Protein AF-A0A382L7L4-F1 (afdb_monomer)

Sequence (133 aa):
M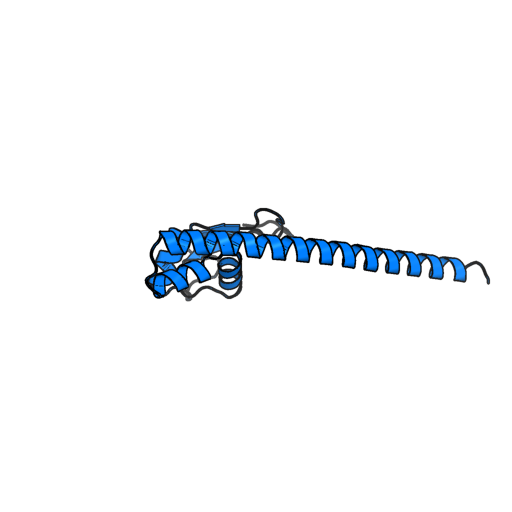GRRKRPFYRIVAIDSRTRRDGPEIERLGWFDPLKI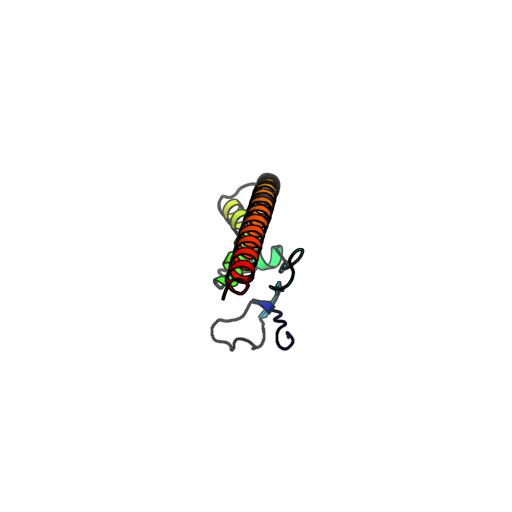DVAVNLDEDRIIDWLQKGAQPSETVSNILSSVGLQYKMHLIREGKSEEEIASALTEWQLRQEEIRVRKADKKKAKKKEVAADKTFAAEKTAETDDKK

Secondary structure (DSSP, 8-state):
--BTTB--EEEEE--TTS-TTS--SEEEEEE-TT-SS--EEE-HHHHHHHHHTT----HHHHHHHHHHTHHHHHHHHHTT--HHHHHHHHHHHHHHHHHHHHHHHHHHHHHHHHHHHHHHHHHHHHHTTSS--

Mean predicted aligned error: 10.07 Å

Foldseek 3Di:
DADVVFDKFWDAADDPPDDPPDDGPGTFWIAGPVDDPCGIDGDLVVVLVCVVVPDDDDPVVVVVCVLQCSVVLSVCVVVVDDPVVSVVVSVVVVVVVVVVVVVVVVVVVVVVVVVVVVVVVVVVVVVVVVVPD

pLDDT: mean 81.75, std 13.02, range [40.53, 94.81]

Structure (mmCIF, N/CA/C/O backbone):
data_AF-A0A382L7L4-F1
#
_entry.id   AF-A0A382L7L4-F1
#
loop_
_atom_site.group_PDB
_atom_site.id
_atom_site.type_symbol
_atom_site.label_atom_id
_atom_site.label_alt_id
_atom_site.label_comp_id
_atom_site.label_asym_id
_atom_site.label_entity_id
_atom_site.label_seq_id
_atom_site.pdbx_PDB_ins_code
_atom_site.Cartn_x
_atom_site.Cartn_y
_atom_site.Cartn_z
_atom_site.occupancy
_atom_site.B_iso_or_equiv
_atom_site.auth_seq_id
_atom_site.auth_comp_id
_atom_site.auth_asym_id
_atom_site.auth_atom_id
_atom_site.pdbx_PDB_model_num
ATOM 1 N N . MET A 1 1 ? -8.124 -12.588 -15.840 1.00 72.00 1 MET A N 1
ATOM 2 C CA . MET A 1 1 ? -7.270 -11.400 -15.610 1.00 72.00 1 MET A CA 1
ATOM 3 C C . MET A 1 1 ? -5.824 -11.755 -15.866 1.00 72.00 1 MET A C 1
ATOM 5 O O . MET A 1 1 ? -5.444 -12.881 -15.572 1.00 72.00 1 MET A O 1
ATOM 9 N N . GLY A 1 2 ? -5.050 -10.813 -16.408 1.00 78.31 2 GLY A N 1
ATOM 10 C CA . GLY A 1 2 ? -3.685 -11.063 -16.872 1.00 78.31 2 GLY A CA 1
ATOM 11 C C . GLY A 1 2 ? -3.644 -11.944 -18.125 1.00 78.31 2 GLY A C 1
ATOM 12 O O . GLY A 1 2 ? -4.549 -12.734 -18.391 1.00 78.31 2 GLY A O 1
ATOM 13 N N . ARG A 1 3 ? -2.593 -11.789 -18.928 1.00 88.12 3 ARG A N 1
ATOM 14 C CA . ARG A 1 3 ? -2.264 -12.705 -20.032 1.00 88.12 3 ARG A CA 1
ATOM 15 C C . ARG A 1 3 ? -1.002 -13.478 -19.662 1.00 88.12 3 ARG A C 1
ATOM 17 O O . ARG A 1 3 ? -0.273 -13.099 -18.745 1.00 88.12 3 ARG A O 1
ATOM 24 N N . ARG A 1 4 ? -0.701 -14.555 -20.388 1.00 91.19 4 ARG A N 1
ATOM 25 C CA . ARG A 1 4 ? 0.574 -15.273 -20.232 1.00 91.19 4 ARG A CA 1
ATOM 26 C C . ARG A 1 4 ? 1.743 -14.275 -20.300 1.00 91.19 4 ARG A C 1
ATOM 28 O O . ARG A 1 4 ? 1.816 -13.485 -21.237 1.00 91.19 4 ARG A O 1
ATOM 35 N N . LYS A 1 5 ? 2.634 -14.318 -19.300 1.00 89.12 5 LYS A N 1
ATOM 36 C CA . LYS A 1 5 ? 3.773 -13.389 -19.112 1.00 89.12 5 LYS A CA 1
ATOM 37 C C . LYS A 1 5 ? 3.402 -11.905 -18.912 1.00 89.12 5 LYS A C 1
ATOM 39 O O . LYS A 1 5 ? 4.276 -11.050 -18.984 1.00 89.12 5 LYS A O 1
ATOM 44 N N . ARG A 1 6 ? 2.132 -11.584 -18.655 1.00 90.88 6 ARG A N 1
ATOM 45 C CA . ARG A 1 6 ? 1.650 -10.230 -18.343 1.00 90.88 6 ARG A CA 1
ATOM 46 C C . ARG A 1 6 ? 0.637 -10.306 -17.198 1.00 90.88 6 ARG A C 1
ATOM 48 O O . ARG A 1 6 ? -0.570 -10.339 -17.463 1.00 90.88 6 ARG A O 1
ATOM 55 N N . PRO A 1 7 ? 1.111 -10.444 -15.947 1.00 91.31 7 PRO A N 1
ATOM 56 C CA . PRO A 1 7 ? 0.232 -10.511 -14.789 1.00 91.31 7 PRO A CA 1
ATOM 57 C C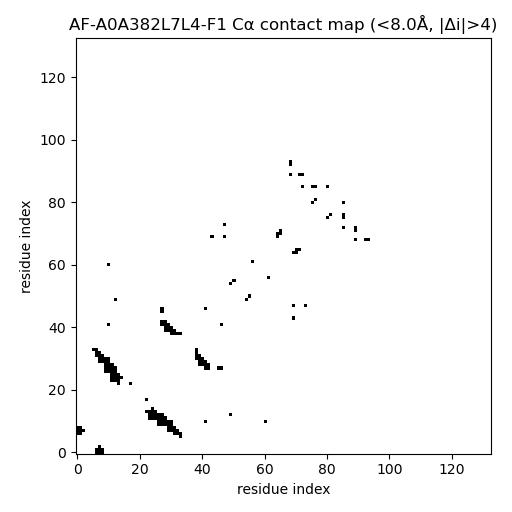 . PRO A 1 7 ? -0.503 -9.182 -14.593 1.00 91.31 7 PRO A C 1
ATOM 59 O O . PRO A 1 7 ? 0.043 -8.119 -14.864 1.00 91.31 7 PRO A O 1
ATOM 62 N N . PHE A 1 8 ? -1.743 -9.262 -14.120 1.00 91.75 8 PHE A N 1
ATOM 63 C CA . PHE A 1 8 ? -2.544 -8.107 -13.730 1.00 91.75 8 PHE A CA 1
ATOM 64 C C . PHE A 1 8 ? -3.374 -8.503 -12.516 1.00 91.75 8 PHE A C 1
ATOM 66 O O . PHE A 1 8 ? -4.089 -9.511 -12.571 1.00 91.75 8 PHE A O 1
ATOM 73 N N . TYR A 1 9 ? -3.263 -7.735 -11.437 1.00 91.94 9 TYR A N 1
ATOM 74 C CA . TYR A 1 9 ? -3.864 -8.065 -10.151 1.00 91.94 9 TYR A CA 1
ATOM 75 C C . TYR A 1 9 ? -4.970 -7.070 -9.803 1.00 91.94 9 TYR A C 1
ATOM 77 O O . TYR A 1 9 ? -4.860 -5.874 -10.064 1.00 91.94 9 TYR A O 1
ATOM 85 N N . ARG A 1 10 ? -6.046 -7.563 -9.188 1.00 92.69 10 ARG A N 1
ATOM 86 C CA . ARG A 1 10 ? -7.029 -6.712 -8.507 1.00 92.69 10 ARG A CA 1
ATOM 87 C C . ARG A 1 10 ? -6.673 -6.631 -7.036 1.00 92.69 10 ARG A C 1
ATOM 89 O O . ARG A 1 10 ? -6.201 -7.612 -6.466 1.00 92.69 10 ARG A O 1
ATOM 96 N N . ILE A 1 11 ? -6.958 -5.483 -6.442 1.00 93.62 11 ILE A N 1
ATOM 97 C CA . ILE A 1 11 ? -6.916 -5.301 -4.997 1.00 93.62 11 ILE A CA 1
ATOM 98 C C . ILE A 1 11 ? -8.371 -5.328 -4.535 1.00 93.62 11 ILE A C 1
ATOM 100 O O . ILE A 1 11 ? -9.191 -4.532 -4.994 1.00 93.62 11 ILE A O 1
ATOM 104 N N . VAL A 1 12 ? -8.705 -6.317 -3.711 1.00 94.38 12 VAL A N 1
ATOM 105 C CA . VAL A 1 12 ? -10.081 -6.627 -3.305 1.00 94.38 12 VAL A CA 1
ATOM 106 C C . VAL A 1 12 ? -10.145 -6.872 -1.804 1.00 94.38 12 VAL A C 1
ATOM 108 O O . VAL A 1 12 ? -9.190 -7.383 -1.218 1.00 94.38 12 VAL A O 1
ATOM 111 N N . ALA A 1 13 ? -11.282 -6.536 -1.205 1.00 94.81 13 ALA A N 1
ATOM 112 C CA . ALA A 1 13 ? -11.667 -6.993 0.120 1.00 94.81 13 ALA A CA 1
ATOM 113 C C . ALA A 1 13 ? -12.416 -8.324 -0.017 1.00 94.81 13 ALA A C 1
ATOM 115 O O . ALA A 1 13 ? -13.409 -8.430 -0.744 1.00 94.81 13 ALA A O 1
ATOM 116 N N . ILE A 1 14 ? -11.922 -9.350 0.669 1.00 94.62 14 ILE A N 1
ATOM 117 C CA . ILE A 1 14 ? -12.496 -10.693 0.646 1.00 94.62 14 ILE A CA 1
ATOM 118 C C . ILE A 1 14 ? -12.291 -11.373 2.004 1.00 94.62 14 ILE A C 1
ATOM 120 O O . ILE A 1 14 ? -11.341 -11.058 2.721 1.00 94.62 14 ILE A O 1
ATOM 124 N N . ASP A 1 15 ? -13.179 -12.302 2.359 1.00 93.94 15 ASP A N 1
ATOM 125 C CA . ASP A 1 15 ? -13.008 -13.162 3.535 1.00 93.94 15 ASP A CA 1
ATOM 126 C C . ASP A 1 15 ? -11.840 -14.140 3.305 1.00 93.94 15 ASP A C 1
ATOM 128 O O . ASP A 1 15 ? -11.742 -14.783 2.255 1.00 93.94 15 ASP A O 1
ATOM 132 N N . SER A 1 16 ? -10.961 -14.276 4.299 1.00 91.44 16 SER A N 1
ATOM 133 C CA . SER A 1 16 ? -9.767 -15.126 4.260 1.00 91.44 16 SER A CA 1
ATOM 134 C C . SER A 1 16 ? -10.060 -16.611 4.033 1.00 91.44 16 SER A C 1
ATOM 136 O O . SER A 1 16 ? -9.186 -17.340 3.565 1.00 91.44 16 SER A O 1
ATOM 138 N N . ARG A 1 17 ? -11.278 -17.073 4.336 1.00 91.81 17 ARG A N 1
ATOM 139 C CA . ARG A 1 17 ? -11.704 -18.470 4.145 1.00 91.81 17 ARG A CA 1
ATOM 140 C C . ARG A 1 17 ? -12.072 -18.797 2.701 1.00 91.81 17 ARG A C 1
ATOM 142 O O . ARG A 1 17 ? -12.232 -19.965 2.349 1.00 91.81 17 ARG A O 1
ATOM 149 N N . THR A 1 18 ? -12.260 -17.780 1.870 1.00 92.19 18 THR A N 1
ATOM 150 C CA . THR A 1 18 ? -12.676 -17.961 0.481 1.00 92.19 18 THR A CA 1
ATOM 151 C C . THR A 1 18 ? -11.488 -18.290 -0.423 1.00 92.19 18 THR A C 1
ATOM 153 O O . THR A 1 18 ? -10.322 -18.059 -0.104 1.00 92.19 18 THR A O 1
ATOM 156 N N . ARG A 1 19 ? -11.780 -18.851 -1.600 1.00 91.75 19 ARG A N 1
ATOM 157 C CA . ARG A 1 19 ? -10.756 -19.090 -2.622 1.00 91.75 19 ARG A CA 1
ATOM 158 C C . ARG A 1 19 ? -10.185 -17.757 -3.116 1.00 91.75 19 ARG A C 1
ATOM 160 O O . ARG A 1 19 ? -10.933 -16.810 -3.317 1.00 91.75 19 ARG A O 1
ATOM 167 N N . ARG A 1 20 ? -8.890 -17.744 -3.459 1.00 85.94 20 ARG A N 1
ATOM 168 C CA . ARG A 1 20 ? -8.174 -16.587 -4.038 1.00 85.94 20 ARG A CA 1
ATOM 169 C C . ARG A 1 20 ? -8.943 -15.865 -5.156 1.00 85.94 20 ARG A C 1
ATOM 171 O O . ARG A 1 20 ? -9.015 -14.646 -5.155 1.00 85.94 20 ARG A O 1
ATOM 178 N N . ASP A 1 21 ? -9.498 -16.625 -6.101 1.00 87.75 21 ASP A N 1
ATOM 179 C CA . ASP A 1 21 ? -10.266 -16.098 -7.242 1.00 87.75 21 ASP A CA 1
ATOM 180 C C . ASP A 1 21 ? -11.787 -16.256 -7.018 1.00 87.75 21 ASP A C 1
ATOM 182 O O . ASP A 1 21 ? -12.537 -16.580 -7.939 1.00 87.75 21 ASP A O 1
ATOM 186 N N . GLY A 1 22 ? -12.226 -16.173 -5.762 1.00 88.12 22 GLY A N 1
ATOM 187 C CA . GLY A 1 22 ? -13.622 -16.275 -5.347 1.00 88.12 22 GLY A CA 1
ATOM 188 C C . GLY A 1 22 ? -14.412 -14.972 -5.523 1.00 88.12 22 GLY A C 1
ATOM 189 O O . GLY A 1 22 ? -13.890 -13.999 -6.070 1.00 88.12 22 GLY A O 1
ATOM 190 N N . PRO A 1 23 ? -15.680 -14.957 -5.076 1.00 91.31 23 PRO A N 1
ATOM 191 C CA . PRO A 1 23 ? -16.483 -13.741 -5.048 1.00 91.31 23 PRO A CA 1
ATOM 192 C C . PRO A 1 23 ? -15.882 -12.732 -4.061 1.00 91.31 23 PRO A C 1
ATOM 194 O O . PRO A 1 23 ? -15.688 -13.038 -2.887 1.00 91.31 23 PRO A O 1
ATOM 197 N N . GLU A 1 24 ? -15.581 -11.534 -4.554 1.00 93.31 24 GLU A N 1
ATOM 198 C CA . GLU A 1 24 ? -15.120 -10.405 -3.744 1.00 93.31 24 GLU A CA 1
ATOM 199 C C . GLU A 1 24 ? -16.295 -9.684 -3.068 1.00 93.31 24 GLU A C 1
ATOM 201 O O . GLU A 1 24 ? -17.383 -9.603 -3.636 1.00 93.31 24 GLU A O 1
ATOM 206 N N . ILE A 1 25 ? -16.068 -9.149 -1.863 1.00 93.56 25 ILE A N 1
ATOM 207 C CA . ILE A 1 25 ? -17.048 -8.292 -1.175 1.00 93.56 25 ILE A CA 1
ATOM 208 C C . ILE A 1 25 ? -17.052 -6.923 -1.850 1.00 93.56 25 ILE A C 1
ATOM 210 O O . ILE A 1 25 ? -18.096 -6.386 -2.207 1.00 93.56 25 ILE A O 1
ATOM 214 N N . GLU A 1 26 ? -15.852 -6.371 -2.031 1.00 94.19 26 GLU A N 1
ATOM 215 C CA . GLU A 1 26 ? -15.649 -5.069 -2.641 1.00 94.19 26 GLU A CA 1
ATOM 216 C C . GLU A 1 26 ? -14.313 -5.016 -3.381 1.00 94.19 26 GLU A C 1
ATOM 218 O O . GLU A 1 26 ? -13.296 -5.553 -2.932 1.00 94.19 26 GLU A O 1
ATOM 223 N N . ARG A 1 27 ? -14.307 -4.332 -4.524 1.00 94.25 27 ARG A N 1
ATOM 224 C CA . ARG A 1 27 ? -13.092 -4.040 -5.277 1.00 94.25 27 ARG A CA 1
ATOM 225 C C . ARG A 1 27 ? -12.569 -2.667 -4.865 1.00 94.25 27 ARG A C 1
ATOM 227 O O . ARG A 1 27 ? -13.280 -1.688 -5.017 1.00 94.25 27 ARG A O 1
ATOM 234 N N . LEU A 1 28 ? -11.325 -2.625 -4.390 1.00 94.19 28 LEU A N 1
ATOM 235 C CA . LEU A 1 28 ? -10.668 -1.418 -3.867 1.00 94.19 28 LEU A CA 1
ATOM 236 C C . LEU A 1 28 ? -9.645 -0.823 -4.844 1.00 94.19 28 LEU A C 1
ATOM 238 O O . LEU A 1 28 ? -9.092 0.244 -4.595 1.00 94.19 28 LEU A O 1
ATOM 242 N N . GLY A 1 29 ? -9.316 -1.551 -5.916 1.00 93.94 29 GLY A N 1
ATOM 243 C CA . GLY A 1 29 ? -8.365 -1.077 -6.912 1.00 93.94 29 GLY A CA 1
ATOM 244 C C . GLY A 1 29 ? -7.766 -2.163 -7.800 1.00 93.94 29 GLY A C 1
ATOM 245 O O . GLY A 1 29 ? -8.312 -3.264 -7.977 1.00 93.94 29 GLY A O 1
ATOM 246 N N . TRP A 1 30 ? -6.615 -1.846 -8.389 1.00 93.38 30 TRP A N 1
ATOM 247 C CA . TRP A 1 30 ? -5.819 -2.758 -9.210 1.00 93.38 30 TRP A CA 1
ATOM 248 C C . TRP A 1 30 ? -4.320 -2.437 -9.156 1.00 93.38 30 TRP A C 1
ATOM 250 O O . TRP A 1 30 ? -3.906 -1.328 -8.824 1.00 93.38 30 TRP A O 1
ATOM 260 N N . PHE A 1 31 ? -3.510 -3.440 -9.497 1.00 92.06 31 PHE A N 1
ATOM 261 C CA . PHE A 1 31 ? -2.055 -3.364 -9.531 1.00 92.06 31 PHE A CA 1
ATOM 262 C C . PHE A 1 31 ? -1.489 -4.055 -10.779 1.00 92.06 31 PHE A C 1
ATOM 264 O O . PHE A 1 31 ? -1.778 -5.224 -11.057 1.00 92.06 31 PHE A O 1
ATOM 271 N N . ASP A 1 32 ? -0.650 -3.324 -11.507 1.00 92.25 32 ASP A N 1
ATOM 272 C CA . ASP A 1 32 ? 0.147 -3.789 -12.636 1.00 92.25 32 ASP A CA 1
ATOM 273 C C . ASP A 1 32 ? 1.646 -3.700 -12.284 1.00 92.25 32 ASP A C 1
ATOM 275 O O . ASP A 1 32 ? 2.219 -2.608 -12.305 1.00 92.25 32 ASP A O 1
ATOM 279 N N . PRO A 1 33 ? 2.315 -4.830 -11.990 1.00 88.56 33 PRO A N 1
ATOM 280 C CA . PRO A 1 33 ? 3.732 -4.835 -11.626 1.00 88.56 33 PRO A CA 1
ATOM 281 C C . PRO A 1 33 ? 4.670 -4.532 -12.805 1.00 88.56 33 PRO A C 1
ATOM 283 O O . PRO A 1 33 ? 5.869 -4.363 -12.592 1.00 88.56 33 PRO A O 1
ATOM 286 N N . LEU A 1 34 ? 4.175 -4.543 -14.050 1.00 86.50 34 LEU A N 1
ATOM 287 C CA . LEU A 1 34 ? 4.999 -4.321 -15.240 1.00 86.50 34 LEU A CA 1
ATOM 288 C C . LEU A 1 34 ? 5.077 -2.846 -15.640 1.00 86.50 34 LEU A C 1
ATOM 290 O O . LEU A 1 34 ? 5.973 -2.474 -16.402 1.00 86.50 34 LEU A O 1
ATOM 294 N N . LYS A 1 35 ? 4.156 -2.009 -15.155 1.00 84.25 35 LYS A N 1
ATOM 295 C CA . LYS A 1 35 ? 4.197 -0.565 -15.390 1.00 84.25 35 LYS A CA 1
ATOM 296 C C . LYS A 1 35 ? 5.206 0.110 -14.466 1.00 84.25 35 LYS A C 1
ATOM 298 O O . LYS A 1 35 ? 5.311 -0.220 -13.291 1.00 84.25 35 LYS A O 1
ATOM 303 N N . ILE A 1 36 ? 5.929 1.077 -15.025 1.00 72.38 36 ILE A N 1
ATOM 304 C CA . ILE A 1 36 ? 6.951 1.854 -14.312 1.00 72.38 36 ILE A CA 1
ATOM 305 C C . ILE A 1 36 ? 6.355 3.154 -13.751 1.00 72.38 36 ILE A C 1
ATOM 307 O O . ILE A 1 36 ? 6.723 3.542 -12.648 1.00 72.38 36 ILE A O 1
ATOM 311 N N . ASP A 1 37 ? 5.411 3.773 -14.469 1.00 69.50 37 ASP A N 1
ATOM 312 C CA . ASP A 1 37 ? 4.899 5.106 -14.123 1.00 69.50 37 ASP A CA 1
ATOM 313 C C . ASP A 1 37 ? 3.688 5.038 -13.179 1.00 69.50 37 ASP A C 1
ATOM 315 O O . ASP A 1 37 ? 3.779 5.393 -12.009 1.00 69.50 37 ASP A O 1
ATOM 319 N N . VAL A 1 38 ? 2.549 4.521 -13.659 1.00 69.25 38 VAL A N 1
ATOM 320 C CA . VAL A 1 38 ? 1.325 4.348 -12.853 1.00 69.25 38 VAL A CA 1
ATOM 321 C C . VAL A 1 38 ? 1.017 2.864 -12.730 1.00 69.25 38 VAL A C 1
ATOM 323 O O . VAL A 1 38 ? 0.272 2.285 -13.526 1.00 69.25 38 VAL A O 1
ATOM 326 N N . ALA A 1 39 ? 1.665 2.236 -11.753 1.00 81.31 39 ALA A N 1
ATOM 327 C CA . ALA A 1 39 ? 1.542 0.807 -11.486 1.00 81.31 39 ALA A CA 1
ATOM 328 C C . ALA A 1 39 ? 0.272 0.449 -10.695 1.00 81.31 39 ALA A C 1
ATOM 330 O O . ALA A 1 39 ? -0.165 -0.696 -10.725 1.00 81.31 39 ALA A O 1
ATOM 331 N N . VAL A 1 40 ? -0.320 1.403 -9.974 1.00 88.00 40 VAL A N 1
ATOM 332 C CA . VAL A 1 40 ? -1.361 1.150 -8.970 1.00 88.00 40 VAL A CA 1
ATOM 333 C C . VAL A 1 40 ? -2.467 2.196 -9.086 1.00 88.00 40 VAL A C 1
ATOM 335 O O . VAL A 1 40 ? -2.186 3.374 -9.291 1.00 88.00 40 VAL A O 1
ATOM 338 N N . ASN A 1 41 ? -3.713 1.767 -8.906 1.00 91.00 41 ASN A N 1
ATOM 339 C CA . ASN A 1 41 ? -4.863 2.643 -8.702 1.00 91.00 41 ASN A CA 1
ATOM 340 C C . ASN A 1 41 ? -5.686 2.091 -7.534 1.00 91.00 41 ASN A C 1
ATOM 342 O O . ASN A 1 41 ? -5.967 0.889 -7.500 1.00 91.00 41 ASN A O 1
ATOM 346 N N . LEU A 1 42 ? -5.998 2.961 -6.577 1.00 91.88 42 LEU A N 1
ATOM 347 C CA . LEU A 1 42 ? -6.614 2.624 -5.300 1.00 91.88 42 LEU A CA 1
ATOM 348 C C . LEU A 1 42 ? -7.693 3.644 -4.956 1.00 91.88 42 LEU A C 1
ATOM 350 O O . LEU A 1 42 ? -7.460 4.843 -5.098 1.00 91.88 42 LEU A O 1
ATOM 354 N N . ASP A 1 43 ? -8.807 3.157 -4.423 1.00 92.94 43 ASP A N 1
ATOM 355 C CA . ASP A 1 43 ? -9.846 3.985 -3.818 1.00 92.94 43 ASP A CA 1
ATOM 356 C C . ASP A 1 43 ? -9.489 4.230 -2.344 1.00 92.94 43 ASP A C 1
ATOM 358 O O . ASP A 1 43 ? -9.772 3.407 -1.468 1.00 92.94 43 ASP A O 1
ATOM 362 N N . GLU A 1 44 ? -8.798 5.342 -2.073 1.00 91.00 44 GLU A N 1
ATOM 363 C CA . GLU A 1 44 ? -8.203 5.634 -0.760 1.00 91.00 44 GLU A CA 1
ATOM 364 C C . GLU A 1 44 ? -9.217 5.613 0.387 1.00 91.00 44 GLU A C 1
ATOM 366 O O . GLU A 1 44 ? -8.970 4.970 1.408 1.00 91.00 44 GLU A O 1
ATOM 371 N N . ASP A 1 45 ? -10.362 6.270 0.210 1.0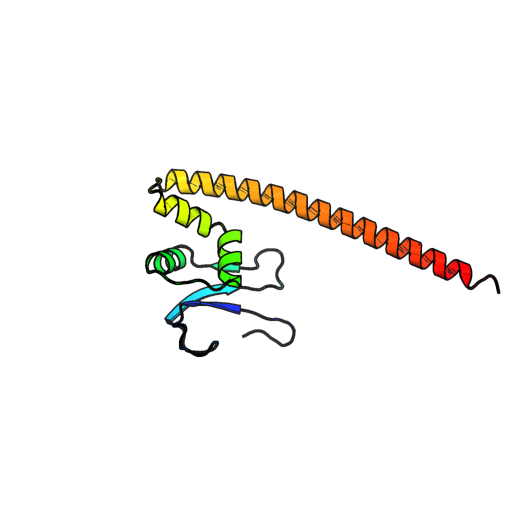0 90.94 45 ASP A N 1
ATOM 372 C CA . ASP A 1 45 ? -11.372 6.427 1.262 1.00 90.94 45 ASP A CA 1
ATOM 373 C C . ASP A 1 45 ? -11.942 5.069 1.685 1.00 90.94 45 ASP A C 1
ATOM 375 O O . ASP A 1 45 ? -12.007 4.735 2.867 1.00 90.94 45 ASP A O 1
ATOM 379 N N . ARG A 1 46 ? -12.240 4.213 0.702 1.00 93.69 46 ARG A N 1
ATOM 380 C CA . ARG A 1 46 ? -12.761 2.861 0.944 1.00 93.69 46 ARG A CA 1
ATOM 381 C C . ARG A 1 46 ? -11.729 1.975 1.624 1.00 93.69 46 ARG A C 1
ATOM 383 O O . ARG A 1 46 ? -12.072 1.178 2.495 1.00 93.69 46 ARG A O 1
ATOM 390 N N . ILE A 1 47 ? -10.458 2.101 1.255 1.00 93.38 47 ILE A N 1
ATOM 391 C CA . ILE A 1 47 ? -9.378 1.360 1.911 1.00 93.38 47 ILE A CA 1
ATOM 392 C C . ILE A 1 47 ? -9.252 1.785 3.373 1.00 93.38 47 ILE A C 1
ATOM 394 O O . ILE A 1 47 ? -9.112 0.921 4.239 1.00 93.38 47 ILE A O 1
ATOM 398 N N . ILE A 1 48 ? -9.326 3.087 3.657 1.00 91.62 48 ILE A N 1
ATOM 399 C CA . ILE A 1 48 ? -9.292 3.605 5.028 1.00 91.62 48 ILE A CA 1
ATOM 400 C C . ILE A 1 48 ? -10.464 3.035 5.829 1.00 91.62 48 ILE A C 1
ATOM 402 O O . ILE A 1 48 ? -10.222 2.486 6.904 1.00 91.62 48 ILE A O 1
ATOM 406 N N . ASP A 1 49 ? -11.684 3.050 5.286 1.00 93.50 49 ASP A N 1
ATOM 407 C CA . ASP A 1 49 ? -12.860 2.453 5.932 1.00 93.50 49 ASP A CA 1
ATOM 408 C C . ASP A 1 49 ? -12.629 0.980 6.301 1.00 93.50 49 ASP A C 1
ATOM 410 O O . ASP A 1 49 ? -12.921 0.546 7.417 1.00 93.50 49 ASP A O 1
ATOM 414 N N . TRP A 1 50 ? -12.097 0.182 5.370 1.00 93.88 50 TRP A N 1
ATOM 415 C CA . TRP A 1 50 ? -11.820 -1.235 5.611 1.00 93.88 50 TRP A CA 1
ATOM 416 C C . TRP A 1 50 ? -10.736 -1.444 6.668 1.00 93.88 50 TRP A C 1
ATOM 418 O O . TRP A 1 50 ? -10.874 -2.314 7.531 1.00 93.88 50 TRP A O 1
ATOM 428 N N . LEU A 1 51 ? -9.682 -0.631 6.647 1.00 91.69 51 LEU A N 1
ATOM 429 C CA . LEU A 1 51 ? -8.621 -0.686 7.648 1.00 91.69 51 LEU A CA 1
ATOM 430 C C . LEU A 1 51 ? -9.116 -0.248 9.037 1.00 91.69 51 LEU A C 1
ATOM 432 O O . LEU A 1 51 ? -8.684 -0.822 10.037 1.00 91.69 51 LEU A O 1
ATOM 436 N N . GLN A 1 52 ? -10.037 0.719 9.123 1.00 91.06 52 GLN A N 1
ATOM 437 C CA . GLN A 1 52 ? -10.686 1.106 10.382 1.00 91.06 52 GLN A CA 1
ATOM 438 C C . GLN A 1 52 ? -11.583 -0.013 10.926 1.00 91.06 52 GLN A C 1
ATOM 440 O O . GLN A 1 52 ? -11.581 -0.272 12.127 1.00 91.06 52 GLN A O 1
ATOM 445 N N . LYS A 1 53 ? -12.279 -0.740 10.043 1.00 93.19 53 LYS A N 1
ATOM 446 C CA . LYS A 1 53 ? -13.080 -1.929 10.394 1.00 93.19 53 LYS A CA 1
ATOM 447 C C . LYS A 1 53 ? -12.237 -3.146 10.804 1.00 93.19 53 LYS A C 1
ATOM 449 O O . LYS A 1 53 ? -12.798 -4.168 11.185 1.00 93.19 53 LYS A O 1
ATOM 454 N N . GLY A 1 54 ? -10.906 -3.054 10.732 1.00 91.38 54 GLY A N 1
ATOM 455 C CA . GLY A 1 54 ? -9.986 -4.110 11.158 1.00 91.38 54 GLY A CA 1
ATOM 456 C C . GLY A 1 54 ? -9.544 -5.067 10.050 1.00 91.38 54 GLY A C 1
ATOM 457 O O . GLY A 1 54 ? -9.009 -6.136 10.356 1.00 91.38 54 GLY A O 1
ATOM 458 N N . ALA A 1 55 ? -9.730 -4.709 8.774 1.00 93.44 55 ALA A N 1
ATOM 459 C CA . ALA A 1 55 ? -9.216 -5.505 7.664 1.00 93.44 55 ALA A CA 1
ATOM 460 C C . ALA A 1 55 ? -7.691 -5.674 7.766 1.00 93.44 55 ALA A C 1
ATOM 462 O O . ALA A 1 55 ? -6.954 -4.713 7.990 1.00 93.44 55 ALA A O 1
ATOM 463 N N . GLN A 1 56 ? -7.222 -6.907 7.575 1.00 93.12 56 GLN A N 1
ATOM 464 C CA . GLN A 1 56 ? -5.799 -7.239 7.573 1.00 93.12 56 GLN A CA 1
ATOM 465 C C . GLN A 1 56 ? -5.284 -7.281 6.126 1.00 93.12 56 GLN A C 1
ATOM 467 O O . GLN A 1 56 ? -5.713 -8.151 5.361 1.00 93.12 56 GLN A O 1
ATOM 472 N N . PRO A 1 57 ? -4.392 -6.362 5.711 1.00 94.25 57 PRO A N 1
ATOM 473 C CA . PRO A 1 57 ? -3.814 -6.399 4.375 1.00 94.25 57 PRO A CA 1
ATOM 474 C C . PRO A 1 57 ? -2.807 -7.549 4.245 1.00 94.25 57 PRO A C 1
ATOM 476 O O . PRO A 1 57 ? -2.098 -7.891 5.190 1.00 94.25 57 PRO A O 1
ATOM 479 N N . SER A 1 58 ? -2.694 -8.119 3.045 1.00 93.56 58 SER A N 1
ATOM 480 C CA . SER A 1 58 ? -1.610 -9.053 2.720 1.00 93.56 58 SER A CA 1
ATOM 481 C C . SER A 1 58 ? -0.274 -8.317 2.572 1.00 93.56 58 SER A C 1
ATOM 483 O O . SER A 1 58 ? -0.249 -7.108 2.356 1.00 93.56 58 SER A O 1
ATOM 485 N N . GLU A 1 59 ? 0.850 -9.033 2.634 1.00 93.00 59 GLU A N 1
ATOM 486 C CA . GLU A 1 59 ? 2.195 -8.436 2.600 1.00 93.00 59 GLU A CA 1
ATOM 487 C C . GLU A 1 59 ? 2.425 -7.527 1.378 1.00 93.00 59 GLU A C 1
ATOM 489 O O . GLU A 1 59 ? 2.856 -6.381 1.511 1.00 93.00 59 GLU A O 1
ATOM 494 N N . THR A 1 60 ? 2.072 -7.995 0.176 1.00 91.38 60 THR A N 1
ATOM 495 C CA . THR A 1 60 ? 2.213 -7.193 -1.049 1.00 91.38 60 THR A CA 1
ATOM 496 C C . THR A 1 60 ? 1.325 -5.952 -1.019 1.00 91.38 60 THR A C 1
ATOM 498 O O . THR A 1 60 ? 1.769 -4.876 -1.413 1.00 91.38 60 THR A O 1
ATOM 501 N N . VAL A 1 61 ? 0.088 -6.078 -0.527 1.00 92.31 61 VAL A N 1
ATOM 502 C CA . VAL A 1 61 ? -0.836 -4.943 -0.404 1.00 92.31 61 VAL A CA 1
ATOM 503 C C . VAL A 1 61 ? -0.323 -3.956 0.640 1.00 92.31 61 VAL A C 1
ATOM 505 O O . VAL A 1 61 ? -0.316 -2.763 0.371 1.00 92.31 61 VAL A O 1
ATOM 508 N N . SER A 1 62 ? 0.197 -4.429 1.774 1.00 92.56 62 SER A N 1
ATOM 509 C CA . SER A 1 62 ? 0.830 -3.587 2.792 1.00 92.56 62 SER A CA 1
ATOM 510 C C . SER A 1 62 ? 1.962 -2.756 2.189 1.00 92.56 62 SER A C 1
ATOM 512 O O . SER A 1 62 ? 1.950 -1.538 2.325 1.00 92.56 62 SER A O 1
ATOM 514 N N . ASN A 1 63 ? 2.870 -3.380 1.430 1.00 91.25 63 ASN A N 1
ATOM 515 C CA . ASN A 1 63 ? 3.968 -2.675 0.761 1.00 91.25 63 ASN A CA 1
ATOM 516 C C . ASN A 1 63 ? 3.471 -1.611 -0.232 1.00 91.25 63 ASN A C 1
ATOM 518 O O . ASN A 1 63 ? 4.046 -0.524 -0.319 1.00 91.25 63 ASN A O 1
ATOM 522 N N . ILE A 1 64 ? 2.395 -1.903 -0.969 1.00 90.81 64 ILE A N 1
ATOM 523 C CA . ILE A 1 64 ? 1.759 -0.935 -1.870 1.00 90.81 64 ILE A CA 1
ATOM 524 C C . ILE A 1 64 ? 1.185 0.241 -1.065 1.00 90.81 64 ILE A C 1
ATOM 526 O O . ILE A 1 64 ? 1.461 1.391 -1.398 1.00 90.81 64 ILE A O 1
ATOM 530 N N . LEU A 1 65 ? 0.457 -0.023 0.024 1.00 90.75 65 LEU A N 1
ATOM 531 C CA . LEU A 1 65 ? -0.110 1.017 0.890 1.00 90.75 65 LEU A CA 1
ATOM 532 C C . LEU A 1 65 ? 0.976 1.893 1.534 1.00 90.75 65 LEU A C 1
ATOM 534 O O . LEU A 1 65 ? 0.802 3.111 1.620 1.00 90.75 65 LEU A O 1
ATOM 538 N N . SER A 1 66 ? 2.111 1.311 1.940 1.00 88.44 66 SER A N 1
ATOM 539 C CA . SER A 1 66 ? 3.279 2.067 2.413 1.00 88.44 66 SER A CA 1
ATOM 540 C C . SER A 1 66 ? 3.850 2.960 1.314 1.00 88.44 66 SER A C 1
ATOM 542 O O . SER A 1 66 ? 4.204 4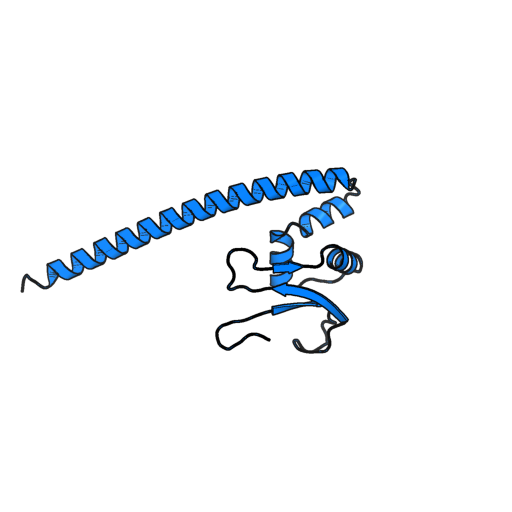.107 1.567 1.00 88.44 66 SER A O 1
ATOM 544 N N . SER A 1 67 ? 3.946 2.438 0.087 1.00 85.62 67 SER A N 1
ATOM 545 C CA . SER A 1 67 ? 4.533 3.148 -1.053 1.00 85.62 67 SER A CA 1
ATOM 546 C C . SER A 1 67 ? 3.683 4.323 -1.536 1.00 85.62 67 SER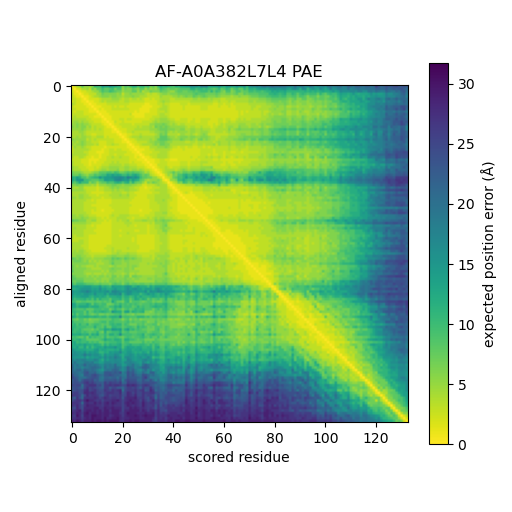 A C 1
ATOM 548 O O . SER A 1 67 ? 4.241 5.296 -2.044 1.00 85.62 67 SER A O 1
ATOM 550 N N . VAL A 1 68 ? 2.362 4.227 -1.374 1.00 85.81 68 VAL A N 1
ATOM 551 C CA . VAL A 1 68 ? 1.398 5.292 -1.688 1.00 85.81 68 VAL A CA 1
ATOM 552 C C . VAL A 1 68 ? 1.322 6.332 -0.562 1.00 85.81 68 VAL A C 1
ATOM 554 O O . VAL A 1 68 ? 1.055 7.495 -0.834 1.00 85.81 68 VAL A O 1
ATOM 557 N N . GLY A 1 69 ? 1.609 5.943 0.685 1.00 85.94 69 GLY A N 1
ATOM 558 C CA . GLY A 1 69 ? 1.548 6.831 1.855 1.00 85.94 69 GLY A CA 1
ATOM 559 C C . GLY A 1 69 ? 0.273 6.676 2.689 1.00 85.94 69 GLY A C 1
ATOM 560 O O . GLY A 1 69 ? 0.113 7.346 3.707 1.00 85.94 69 GLY A O 1
ATOM 561 N N . LEU A 1 70 ? -0.608 5.736 2.331 1.00 86.31 70 LEU A N 1
ATOM 562 C CA . LEU A 1 70 ? -1.862 5.479 3.049 1.00 86.31 70 LEU A CA 1
ATOM 563 C C . LEU A 1 70 ? -1.644 4.981 4.480 1.00 86.31 70 LEU A C 1
ATOM 565 O O . LEU A 1 70 ? -2.416 5.315 5.376 1.00 86.31 70 LEU A O 1
ATOM 569 N N . GLN A 1 71 ? -0.574 4.221 4.728 1.00 85.06 71 GLN A N 1
ATOM 570 C CA . GLN A 1 71 ? -0.221 3.825 6.095 1.00 85.06 71 GLN A CA 1
ATOM 571 C C . GLN A 1 71 ? 0.173 5.022 6.963 1.00 85.06 71 GLN A C 1
ATOM 573 O O . GLN A 1 71 ? -0.176 5.063 8.141 1.00 85.06 71 GLN A O 1
ATOM 578 N N . TYR A 1 72 ? 0.869 6.001 6.379 1.00 84.81 72 TYR A N 1
ATOM 579 C CA . TYR A 1 72 ? 1.245 7.221 7.084 1.00 84.81 72 TYR A CA 1
ATOM 580 C C . TYR A 1 72 ? 0.008 8.074 7.378 1.00 84.81 72 TYR A C 1
ATOM 582 O O . TYR A 1 72 ? -0.211 8.442 8.528 1.00 84.81 72 TYR A O 1
ATOM 590 N N . LYS A 1 73 ? -0.874 8.254 6.384 1.00 86.00 73 LYS A N 1
ATOM 591 C CA . LYS A 1 73 ? -2.195 8.884 6.556 1.00 86.00 73 LYS A CA 1
ATOM 592 C C . LYS A 1 73 ? -2.984 8.239 7.702 1.00 86.00 73 LYS A C 1
ATOM 594 O O . LYS A 1 73 ? -3.425 8.932 8.610 1.00 86.00 73 LYS A O 1
ATOM 599 N N . MET A 1 74 ? -3.101 6.909 7.714 1.00 85.75 74 MET A N 1
ATOM 600 C CA . MET A 1 74 ? -3.810 6.173 8.769 1.00 85.75 74 MET A CA 1
ATOM 601 C C . MET A 1 74 ? -3.186 6.366 10.158 1.00 85.75 74 MET A C 1
ATOM 603 O O . MET A 1 74 ? -3.906 6.459 11.150 1.00 85.75 74 MET A O 1
ATOM 607 N N . HIS A 1 75 ? -1.857 6.415 10.255 1.00 87.38 75 HIS A N 1
ATOM 608 C CA . HIS A 1 75 ? -1.181 6.674 11.523 1.00 87.38 75 HIS A CA 1
ATOM 609 C C . HIS A 1 75 ? -1.520 8.067 12.066 1.00 87.38 75 HIS A C 1
ATOM 611 O O . HIS A 1 75 ? -1.910 8.171 13.224 1.00 87.38 75 HIS A O 1
ATOM 617 N N . LEU A 1 76 ? -1.480 9.099 11.217 1.00 86.75 76 LEU A N 1
ATOM 618 C CA . LEU A 1 76 ? -1.843 10.466 11.603 1.00 86.75 76 LEU A CA 1
ATOM 619 C C . LEU A 1 76 ? -3.325 10.585 12.004 1.00 86.75 76 LEU A C 1
ATOM 621 O O . LEU A 1 76 ? -3.641 11.272 12.973 1.00 86.75 76 LEU A O 1
ATOM 625 N N . ILE A 1 77 ? -4.221 9.863 11.318 1.00 86.25 77 ILE A N 1
ATOM 626 C CA . ILE A 1 77 ? -5.645 9.777 11.689 1.00 86.25 77 ILE A CA 1
ATOM 627 C C . ILE A 1 77 ? -5.802 9.162 13.086 1.00 86.25 77 ILE A C 1
ATOM 629 O O . ILE A 1 77 ? -6.564 9.668 13.903 1.00 86.25 77 ILE A O 1
ATOM 633 N N . ARG A 1 78 ? -5.067 8.083 13.391 1.00 85.81 78 ARG A N 1
ATOM 634 C CA . ARG A 1 78 ? -5.099 7.447 14.721 1.00 85.81 78 ARG A CA 1
ATOM 635 C C . ARG A 1 78 ? -4.527 8.338 15.822 1.00 85.81 78 ARG A C 1
ATOM 637 O O . ARG A 1 78 ? -4.955 8.216 16.963 1.00 85.81 78 ARG A O 1
ATOM 644 N N . GLU A 1 79 ? -3.578 9.206 15.488 1.00 86.06 79 GLU A N 1
ATOM 645 C CA . GLU A 1 79 ? -3.044 10.223 16.401 1.00 86.06 79 GLU A CA 1
ATOM 646 C C . GLU A 1 79 ? -4.015 11.394 16.630 1.00 86.06 79 GLU A C 1
ATOM 648 O O . GLU A 1 79 ? -3.786 12.192 17.534 1.00 86.06 79 GLU A O 1
ATOM 653 N N . GLY A 1 80 ? -5.107 11.490 15.859 1.00 85.12 80 GLY A N 1
ATOM 654 C CA . GLY A 1 80 ? -6.127 12.529 16.017 1.00 85.12 80 GLY A CA 1
ATOM 655 C C . GLY A 1 80 ? -5.736 13.888 15.432 1.00 85.12 80 GLY A C 1
ATOM 656 O O . GLY A 1 80 ? -6.257 14.910 15.873 1.00 85.12 80 GLY A O 1
ATOM 657 N N . LYS A 1 81 ? -4.811 13.915 14.466 1.00 82.75 81 LYS A N 1
ATOM 658 C CA . LYS A 1 81 ? -4.387 15.147 13.782 1.00 82.75 81 LYS A CA 1
ATOM 659 C C . LYS A 1 81 ? -5.469 15.665 12.836 1.00 82.75 81 LYS A C 1
ATOM 661 O O . LYS A 1 81 ? -6.286 14.891 12.334 1.00 82.75 81 LYS A O 1
ATOM 666 N N . SER A 1 82 ? -5.469 16.975 12.597 1.00 83.12 82 SER A N 1
ATOM 667 C CA . SER A 1 82 ? -6.433 17.617 11.698 1.00 83.12 82 SER A CA 1
ATOM 668 C C . SER A 1 82 ? -6.193 17.209 10.239 1.00 83.12 82 SER A C 1
ATOM 670 O O . SER A 1 82 ? -5.075 16.876 9.841 1.00 83.12 82 SER A O 1
ATOM 672 N N . GLU A 1 83 ? -7.241 17.237 9.413 1.00 77.31 83 GLU A N 1
ATOM 673 C CA . GLU A 1 83 ? -7.143 16.881 7.987 1.00 77.31 83 GLU A CA 1
ATOM 674 C C . GLU A 1 83 ? -6.122 17.749 7.234 1.00 77.31 83 GLU A C 1
ATOM 676 O O . GLU A 1 83 ? -5.439 17.266 6.331 1.00 77.31 83 GLU A O 1
ATOM 681 N N . GLU A 1 84 ? -5.964 19.006 7.651 1.00 81.12 84 GLU A N 1
ATOM 682 C CA . GLU A 1 84 ? -5.022 19.964 7.069 1.00 81.12 84 GLU A CA 1
ATOM 683 C C . GLU A 1 84 ? -3.561 19.600 7.374 1.00 81.12 84 GLU A C 1
ATOM 685 O O . GLU A 1 84 ? -2.712 19.625 6.482 1.00 81.12 84 GLU A O 1
ATOM 690 N N . GLU A 1 85 ? -3.269 19.187 8.611 1.00 80.19 85 GLU A N 1
ATOM 691 C CA . GLU A 1 85 ? -1.949 18.681 9.008 1.00 80.19 85 GLU A CA 1
ATOM 692 C C . GLU A 1 85 ? -1.617 17.361 8.311 1.00 80.19 85 GLU A C 1
ATOM 694 O O . GLU A 1 85 ? -0.471 17.106 7.940 1.00 80.19 85 GLU A O 1
ATOM 699 N N . ILE A 1 86 ? -2.624 16.512 8.103 1.00 81.44 86 ILE A N 1
ATOM 700 C CA . ILE A 1 86 ? -2.466 15.265 7.355 1.00 81.44 86 ILE A CA 1
ATOM 701 C C . ILE A 1 86 ? -2.127 15.570 5.894 1.00 81.44 86 ILE A C 1
ATOM 703 O O . ILE A 1 86 ? -1.226 14.945 5.332 1.00 81.44 86 ILE A O 1
ATOM 707 N N . ALA A 1 87 ? -2.810 16.537 5.280 1.00 80.75 87 ALA A N 1
ATOM 708 C CA . ALA A 1 87 ? -2.576 16.929 3.896 1.00 80.75 87 ALA A CA 1
ATOM 709 C C . ALA A 1 87 ? -1.182 17.546 3.691 1.00 80.75 87 ALA A C 1
ATOM 711 O O . ALA A 1 87 ? -0.481 17.180 2.740 1.00 80.75 87 ALA A O 1
ATOM 712 N N . SER A 1 88 ? -0.744 18.433 4.590 1.00 82.50 88 SER A N 1
ATOM 713 C CA . SER A 1 88 ? 0.595 19.027 4.523 1.00 82.50 88 SER A CA 1
ATOM 714 C C . SER A 1 88 ? 1.683 17.977 4.750 1.00 82.50 88 SER A C 1
ATOM 716 O O . SER A 1 88 ? 2.582 17.846 3.918 1.00 82.50 88 SER A O 1
ATOM 718 N N . ALA A 1 89 ? 1.543 17.130 5.774 1.00 79.19 89 ALA A N 1
ATOM 719 C CA . ALA A 1 89 ? 2.488 16.053 6.058 1.00 79.19 89 ALA A CA 1
ATOM 720 C C . ALA A 1 89 ? 2.575 15.028 4.916 1.00 79.19 89 ALA A C 1
ATOM 722 O O . ALA A 1 89 ? 3.658 14.524 4.613 1.00 79.19 89 ALA A O 1
ATOM 723 N N . LEU A 1 90 ? 1.458 14.719 4.246 1.00 80.69 90 LEU A N 1
ATOM 724 C CA . LEU A 1 90 ? 1.455 13.846 3.069 1.00 80.69 90 LEU A CA 1
ATOM 725 C C . LEU A 1 90 ? 2.138 14.497 1.871 1.00 80.69 90 LEU A C 1
ATOM 727 O O . LEU A 1 90 ? 2.887 13.818 1.174 1.00 80.69 90 LEU A O 1
ATOM 731 N N . THR A 1 91 ? 1.924 15.793 1.654 1.00 83.25 91 THR A N 1
ATOM 732 C CA . THR A 1 91 ? 2.568 16.537 0.564 1.00 83.25 91 THR A CA 1
ATOM 733 C C . THR A 1 91 ? 4.081 16.587 0.772 1.00 83.25 91 THR A C 1
ATOM 735 O O . THR A 1 91 ? 4.854 16.251 -0.125 1.00 83.25 91 THR A O 1
ATOM 738 N N . GLU A 1 92 ? 4.522 16.915 1.985 1.00 84.38 92 GLU A N 1
ATOM 739 C CA . GLU A 1 92 ? 5.936 16.898 2.364 1.00 84.38 92 GLU A CA 1
ATOM 740 C C . GLU A 1 92 ? 6.542 15.499 2.230 1.00 84.38 92 GLU A C 1
ATOM 742 O O . GLU A 1 92 ? 7.644 15.325 1.699 1.00 84.38 92 GLU A O 1
ATOM 747 N N . TRP A 1 93 ? 5.807 14.474 2.663 1.00 84.94 93 TRP A N 1
ATOM 748 C CA . TRP A 1 93 ? 6.226 13.089 2.515 1.00 84.94 93 TRP A CA 1
ATOM 749 C C . TRP A 1 93 ? 6.352 12.693 1.041 1.00 84.94 93 TRP A C 1
ATOM 751 O O . TRP A 1 93 ? 7.356 12.083 0.672 1.00 84.94 93 TRP A O 1
ATOM 761 N N . GLN A 1 94 ? 5.396 13.070 0.188 1.00 83.31 94 GLN A N 1
ATOM 762 C CA . GLN A 1 94 ? 5.428 12.802 -1.251 1.00 83.31 94 GLN A CA 1
ATOM 763 C C . GLN A 1 94 ? 6.631 13.470 -1.918 1.00 83.31 94 GLN A C 1
ATOM 765 O O . GLN A 1 94 ? 7.362 12.797 -2.644 1.00 83.31 94 GLN A O 1
ATOM 770 N N . LEU A 1 95 ? 6.899 14.745 -1.618 1.00 83.00 95 LEU A N 1
ATOM 771 C CA . LEU A 1 95 ? 8.070 15.462 -2.131 1.00 83.00 95 LEU A CA 1
ATOM 772 C C . LEU A 1 95 ? 9.374 14.779 -1.697 1.00 83.00 95 LEU A C 1
ATOM 774 O O . LEU A 1 95 ? 10.244 14.501 -2.524 1.00 83.00 95 LEU A O 1
ATOM 778 N N . ARG A 1 96 ? 9.478 14.402 -0.417 1.00 84.19 96 ARG A N 1
ATOM 779 C CA . ARG A 1 96 ? 10.631 13.662 0.114 1.00 84.19 96 ARG A CA 1
ATOM 780 C C . ARG A 1 96 ? 10.798 12.292 -0.549 1.00 84.19 96 ARG A C 1
ATOM 782 O O . ARG A 1 96 ? 11.925 11.868 -0.810 1.00 84.19 96 ARG A O 1
ATOM 789 N N . GLN A 1 97 ? 9.706 11.572 -0.810 1.00 78.62 97 GLN A N 1
ATOM 790 C CA . GLN A 1 97 ? 9.756 10.294 -1.524 1.00 78.62 97 GLN A CA 1
ATOM 791 C C . GLN A 1 97 ? 10.193 10.479 -2.974 1.00 78.62 97 GLN A C 1
ATOM 793 O O . GLN A 1 97 ? 10.985 9.670 -3.461 1.00 78.62 97 GLN A O 1
ATOM 798 N N . GLU A 1 98 ? 9.724 11.527 -3.647 1.00 76.75 98 GLU A N 1
ATOM 799 C CA . GLU A 1 98 ? 10.094 11.816 -5.029 1.00 76.75 98 GLU A CA 1
ATOM 800 C C . GLU A 1 98 ? 11.588 12.143 -5.139 1.00 76.75 98 GLU A C 1
ATOM 802 O O . GLU A 1 98 ? 12.287 11.552 -5.961 1.00 76.75 98 GLU A O 1
ATOM 807 N N . GLU A 1 99 ? 12.141 12.933 -4.216 1.00 79.06 99 GLU A N 1
ATOM 808 C CA . GLU A 1 99 ? 13.591 13.152 -4.140 1.00 79.06 99 GLU A CA 1
ATOM 809 C C . GLU A 1 99 ? 14.377 11.846 -3.948 1.00 79.06 99 GLU A C 1
ATOM 811 O O . GLU A 1 99 ? 15.402 11.608 -4.597 1.00 79.06 99 GLU A O 1
ATOM 816 N N . ILE A 1 100 ? 13.907 10.966 -3.057 1.00 80.25 100 ILE A N 1
ATOM 817 C CA . ILE A 1 100 ? 14.538 9.661 -2.827 1.00 80.25 100 ILE A CA 1
ATOM 818 C C . ILE A 1 100 ? 14.447 8.791 -4.088 1.00 80.25 100 ILE A C 1
ATOM 820 O O . ILE A 1 100 ? 15.415 8.094 -4.414 1.00 80.25 100 ILE A O 1
ATOM 824 N N . ARG A 1 101 ? 13.314 8.811 -4.800 1.00 80.00 101 ARG A N 1
ATOM 825 C CA . ARG A 1 101 ? 13.115 8.076 -6.056 1.00 80.00 101 ARG A CA 1
ATOM 826 C C . ARG A 1 101 ? 14.049 8.584 -7.144 1.00 80.00 101 ARG A C 1
ATOM 828 O O . ARG A 1 101 ? 14.715 7.750 -7.754 1.00 80.00 101 ARG A O 1
ATOM 835 N N . VAL A 1 102 ? 14.179 9.898 -7.320 1.00 81.19 102 VAL A N 1
ATOM 836 C CA . VAL A 1 102 ? 15.118 10.514 -8.271 1.00 81.19 102 VAL A CA 1
ATOM 837 C C . VAL A 1 102 ? 16.554 10.101 -7.940 1.00 81.19 102 VAL A C 1
ATOM 839 O O . VAL A 1 102 ? 17.224 9.492 -8.773 1.00 81.19 102 VAL A O 1
ATOM 842 N N . ARG A 1 103 ? 16.992 10.250 -6.680 1.00 82.19 103 ARG A N 1
ATOM 843 C CA . ARG A 1 103 ? 18.335 9.815 -6.240 1.00 82.19 103 ARG A CA 1
ATOM 844 C C . ARG A 1 103 ? 18.583 8.322 -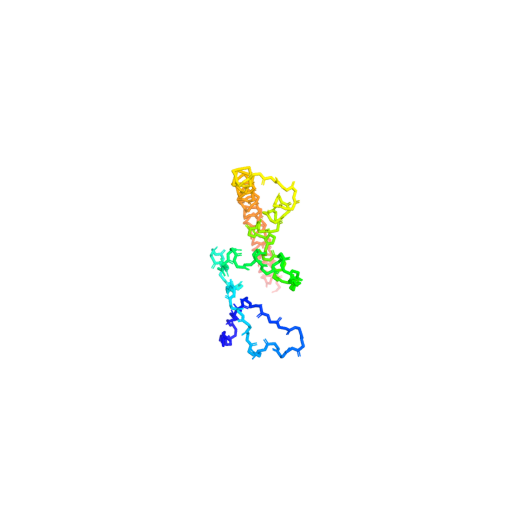6.473 1.00 82.19 103 ARG A C 1
ATOM 846 O O . ARG A 1 103 ? 19.686 7.920 -6.850 1.00 82.19 103 ARG A O 1
ATOM 853 N N . LYS A 1 104 ? 17.581 7.468 -6.236 1.00 78.12 104 LYS A N 1
ATOM 854 C CA . LYS A 1 104 ? 17.669 6.023 -6.508 1.00 78.12 104 LYS A CA 1
ATOM 855 C C . LYS A 1 104 ? 17.690 5.725 -8.007 1.00 78.12 104 LYS A C 1
ATOM 857 O O . LYS A 1 104 ? 18.427 4.828 -8.416 1.00 78.12 104 LYS A O 1
ATOM 862 N N . ALA A 1 105 ? 16.922 6.448 -8.818 1.00 77.81 105 ALA A N 1
ATOM 863 C CA . ALA A 1 105 ? 16.920 6.319 -10.270 1.00 77.81 105 ALA A CA 1
ATOM 864 C C . ALA A 1 105 ? 18.284 6.707 -10.853 1.00 77.81 105 ALA A C 1
ATOM 866 O O . ALA A 1 105 ? 18.819 5.964 -11.678 1.00 77.81 105 ALA A O 1
ATOM 867 N N . ASP A 1 106 ? 18.893 7.781 -10.354 1.00 78.38 106 ASP A N 1
ATOM 868 C CA . ASP A 1 106 ? 20.224 8.229 -10.764 1.00 78.38 106 ASP A CA 1
ATOM 869 C C . ASP A 1 106 ? 21.309 7.234 -10.349 1.00 78.38 106 ASP A C 1
ATOM 871 O O . ASP A 1 106 ? 22.108 6.813 -11.187 1.00 78.38 106 ASP A O 1
ATOM 875 N N . LYS A 1 107 ? 21.273 6.726 -9.107 1.00 76.56 107 LYS A N 1
ATOM 876 C CA . LYS A 1 107 ? 22.166 5.636 -8.667 1.00 76.56 107 LYS A CA 1
ATOM 877 C C . LYS A 1 107 ? 21.983 4.357 -9.488 1.00 76.56 107 LYS A C 1
ATOM 879 O O . LYS A 1 107 ? 22.963 3.688 -9.810 1.00 76.56 107 LYS A O 1
ATOM 884 N N . LYS A 1 10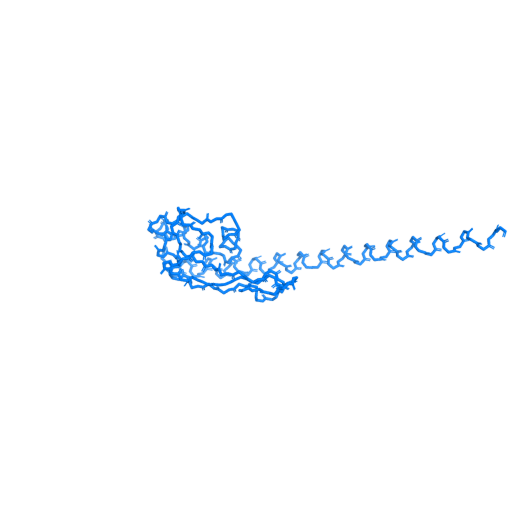8 ? 20.748 3.999 -9.858 1.00 76.25 108 LYS A N 1
ATOM 885 C CA . LYS A 1 108 ? 20.462 2.823 -10.697 1.00 76.25 108 LYS A CA 1
ATOM 886 C C . LYS A 1 108 ? 20.958 3.023 -12.129 1.00 76.25 108 LYS A C 1
ATOM 888 O O . LYS A 1 108 ? 21.476 2.076 -12.714 1.00 76.25 108 LYS A O 1
ATOM 893 N N . LYS A 1 109 ? 20.840 4.233 -12.687 1.00 69.88 109 LYS A N 1
ATOM 894 C CA . LYS A 1 109 ? 21.410 4.596 -13.995 1.00 69.88 109 LYS A CA 1
ATOM 895 C C . LYS A 1 109 ? 22.941 4.571 -13.966 1.00 69.88 109 LYS A C 1
ATOM 897 O O . LYS A 1 109 ? 23.527 4.013 -14.888 1.00 69.88 109 LYS A O 1
ATOM 902 N N . ALA A 1 110 ? 23.571 5.085 -12.907 1.00 73.94 110 ALA A N 1
ATOM 903 C CA . ALA A 1 110 ? 25.021 5.035 -12.709 1.00 73.94 110 ALA A CA 1
ATOM 904 C C . ALA A 1 110 ? 25.528 3.588 -12.610 1.00 73.94 110 ALA A C 1
ATOM 906 O O . ALA A 1 110 ? 26.366 3.180 -13.407 1.00 73.94 110 ALA A O 1
ATOM 907 N N . LYS A 1 111 ? 24.909 2.761 -11.758 1.00 73.81 111 LYS A N 1
ATOM 908 C CA . LYS A 1 111 ? 25.259 1.338 -11.626 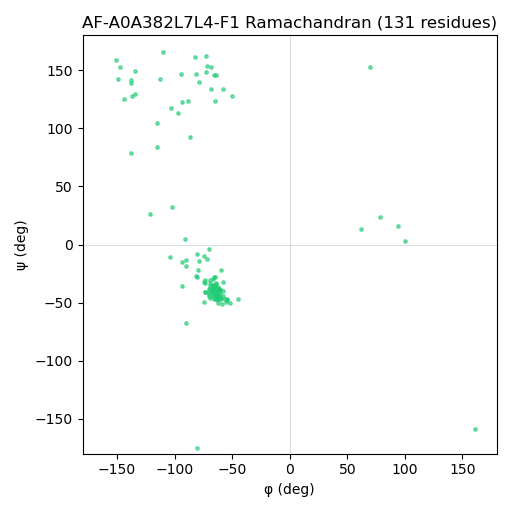1.00 73.81 111 LYS A CA 1
ATOM 909 C C . LYS A 1 111 ? 24.993 0.543 -12.911 1.00 73.81 111 LYS A C 1
ATOM 911 O O . LYS A 1 111 ? 25.738 -0.370 -13.239 1.00 73.81 111 LYS A O 1
ATOM 916 N N . LYS A 1 112 ? 23.949 0.885 -13.679 1.00 69.69 112 LYS A N 1
ATOM 917 C CA . LYS A 1 112 ? 23.688 0.276 -14.997 1.00 69.69 112 LYS A CA 1
ATOM 918 C C . LYS A 1 112 ? 24.730 0.699 -16.043 1.00 69.69 112 LYS A C 1
ATOM 920 O O . LYS A 1 112 ? 25.040 -0.116 -16.904 1.00 69.69 112 LYS A O 1
ATOM 925 N N . LYS A 1 113 ? 25.266 1.925 -15.968 1.00 65.31 113 LYS A N 1
ATOM 926 C CA . LYS A 1 113 ? 26.384 2.391 -16.807 1.00 65.31 113 LYS A CA 1
ATOM 927 C C . LYS A 1 113 ? 27.701 1.705 -16.437 1.00 65.31 113 LYS A C 1
ATOM 929 O O . LYS A 1 113 ? 28.371 1.241 -17.346 1.00 65.31 113 LYS A O 1
ATOM 934 N N . GLU A 1 114 ? 28.024 1.565 -15.152 1.00 64.25 114 GLU A N 1
ATOM 935 C CA . GLU A 1 114 ? 29.216 0.823 -14.698 1.00 64.25 114 GLU A CA 1
ATOM 936 C C . GLU A 1 114 ? 29.151 -0.655 -15.095 1.00 64.25 114 GLU A C 1
ATOM 938 O O . GLU A 1 114 ? 30.065 -1.162 -15.727 1.00 64.25 114 GLU A O 1
ATOM 943 N N . VAL A 1 115 ? 28.025 -1.335 -14.848 1.00 71.12 115 VAL A N 1
ATOM 944 C CA . VAL A 1 115 ? 27.856 -2.749 -15.238 1.00 71.12 115 VAL A CA 1
ATOM 945 C C . VAL A 1 115 ? 27.849 -2.933 -16.763 1.00 71.12 115 VAL A C 1
ATOM 947 O O . VAL A 1 115 ? 28.215 -3.999 -17.255 1.00 71.12 115 VAL A O 1
ATOM 950 N N . ALA A 1 116 ? 27.426 -1.923 -17.530 1.00 65.38 116 ALA A N 1
ATOM 951 C CA . ALA A 1 116 ? 27.544 -1.942 -18.986 1.00 65.38 116 ALA A CA 1
ATOM 952 C C . ALA A 1 116 ? 28.998 -1.735 -19.439 1.00 65.38 116 ALA A C 1
ATOM 954 O O . ALA A 1 116 ? 29.430 -2.455 -20.331 1.00 65.38 116 ALA A O 1
ATOM 955 N N . ALA A 1 117 ? 29.741 -0.830 -18.794 1.00 65.94 117 ALA A N 1
ATOM 956 C CA . ALA A 1 117 ? 31.155 -0.577 -19.062 1.00 65.94 117 ALA A CA 1
ATOM 957 C C . ALA A 1 117 ? 32.038 -1.791 -18.718 1.00 65.94 117 ALA A C 1
ATOM 959 O O . ALA A 1 117 ? 32.864 -2.186 -19.536 1.00 65.94 117 ALA A O 1
ATOM 960 N N . ASP A 1 118 ? 31.803 -2.452 -17.579 1.00 63.75 118 ASP A N 1
ATOM 961 C CA . ASP A 1 118 ? 32.507 -3.685 -17.191 1.00 63.75 118 ASP A CA 1
ATOM 962 C C . ASP A 1 118 ? 32.200 -4.849 -18.143 1.00 63.75 118 ASP A C 1
ATOM 964 O O . ASP A 1 118 ? 33.082 -5.638 -18.483 1.00 63.75 118 ASP A O 1
ATOM 968 N N . LYS A 1 119 ? 30.954 -4.954 -18.630 1.00 60.59 119 LYS A N 1
ATOM 969 C CA . LYS A 1 119 ? 30.583 -5.964 -19.634 1.00 60.59 119 LYS A CA 1
ATOM 970 C C . LYS A 1 119 ? 31.208 -5.698 -21.002 1.00 60.59 119 LYS A C 1
ATOM 972 O O . LYS A 1 119 ? 31.559 -6.662 -21.675 1.00 60.59 119 LYS A O 1
ATOM 977 N N . THR A 1 120 ? 31.361 -4.439 -21.413 1.00 60.19 120 THR A N 1
ATOM 978 C CA . THR A 1 120 ? 32.075 -4.096 -22.653 1.00 60.19 120 THR A CA 1
ATOM 979 C C . THR A 1 120 ? 33.580 -4.327 -22.517 1.00 60.19 120 THR A C 1
ATOM 981 O O . THR A 1 120 ? 34.168 -4.931 -23.405 1.00 60.19 120 THR A O 1
ATOM 984 N N . PHE A 1 121 ? 34.183 -3.987 -21.371 1.00 51.00 121 PHE A N 1
ATOM 985 C CA . PHE A 1 121 ? 35.612 -4.218 -21.110 1.00 51.00 121 PHE A CA 1
ATOM 986 C C . PHE A 1 121 ? 35.969 -5.716 -21.033 1.00 51.00 121 PHE A C 1
ATOM 988 O O . PHE A 1 121 ? 37.042 -6.135 -21.465 1.00 51.00 121 PHE A O 1
ATOM 995 N N . ALA A 1 122 ? 35.064 -6.553 -20.512 1.00 56.44 122 ALA A N 1
ATOM 996 C CA . ALA A 1 122 ? 35.237 -8.008 -20.481 1.00 56.44 122 ALA A CA 1
ATOM 997 C C . ALA A 1 122 ? 35.055 -8.676 -21.862 1.00 56.44 122 ALA A C 1
ATOM 999 O O . ALA A 1 122 ? 35.700 -9.691 -22.138 1.00 56.44 122 ALA A O 1
ATOM 1000 N N . ALA A 1 123 ? 34.208 -8.115 -22.732 1.00 55.41 123 ALA A N 1
ATOM 1001 C CA . ALA A 1 123 ? 34.020 -8.592 -24.106 1.00 55.41 123 ALA A CA 1
ATOM 1002 C C . ALA A 1 123 ? 35.214 -8.243 -25.016 1.00 55.41 123 ALA A C 1
ATOM 1004 O O . ALA A 1 123 ? 35.579 -9.031 -25.882 1.00 55.41 123 ALA A O 1
ATOM 1005 N N . GLU A 1 124 ? 35.867 -7.102 -24.783 1.00 52.41 124 GLU A N 1
ATOM 1006 C CA . GLU A 1 124 ? 37.049 -6.676 -25.546 1.00 52.41 124 GLU A CA 1
ATOM 1007 C C . GLU A 1 124 ? 38.299 -7.498 -25.167 1.00 52.41 124 GLU A C 1
ATOM 1009 O O . GLU A 1 124 ? 39.008 -7.993 -26.039 1.00 52.41 124 GLU A O 1
ATOM 1014 N N . LYS A 1 125 ? 38.498 -7.800 -23.872 1.00 52.94 125 LYS A N 1
ATOM 1015 C CA . LYS A 1 125 ? 39.592 -8.684 -23.410 1.00 52.94 125 LYS A CA 1
ATOM 1016 C C . LYS A 1 125 ? 39.483 -10.139 -23.877 1.00 52.94 125 LYS A C 1
ATOM 1018 O O . LYS A 1 125 ? 40.497 -10.826 -23.977 1.00 52.94 125 LYS A O 1
ATOM 1023 N N . THR A 1 126 ? 38.270 -10.634 -24.113 1.00 48.12 126 THR A N 1
ATOM 1024 C CA . THR A 1 126 ? 38.060 -12.008 -24.598 1.00 48.12 126 THR A CA 1
ATOM 1025 C C . THR A 1 126 ? 38.255 -12.122 -26.110 1.00 48.12 126 THR A C 1
ATOM 1027 O O . THR A 1 126 ? 38.709 -13.167 -26.560 1.00 48.12 126 THR A O 1
ATOM 1030 N N . ALA A 1 127 ? 38.032 -11.048 -26.875 1.00 53.16 127 ALA A N 1
ATOM 1031 C CA . ALA A 1 127 ? 38.315 -11.004 -28.311 1.00 53.16 127 ALA A CA 1
ATOM 1032 C C . ALA A 1 127 ? 39.821 -10.893 -28.634 1.00 53.16 127 ALA A C 1
ATOM 1034 O O . ALA A 1 127 ? 40.277 -11.468 -29.615 1.00 53.16 127 ALA A O 1
ATOM 1035 N N . GLU A 1 128 ? 40.617 -10.222 -27.793 1.00 53.19 128 GLU A N 1
ATOM 1036 C CA . GLU A 1 128 ? 42.062 -10.026 -28.031 1.00 53.19 128 GLU A CA 1
ATOM 1037 C C . GLU A 1 128 ? 42.937 -11.242 -27.640 1.00 53.19 128 GLU A C 1
ATOM 1039 O O . GLU A 1 128 ? 44.126 -11.291 -27.948 1.00 53.19 128 GLU A O 1
ATOM 1044 N N . THR A 1 129 ? 42.363 -12.259 -26.983 1.00 51.59 129 THR A N 1
ATOM 1045 C CA . THR A 1 129 ? 43.099 -13.478 -26.581 1.00 51.59 129 THR A CA 1
ATOM 1046 C C . THR A 1 129 ? 42.989 -14.619 -27.612 1.00 51.59 129 THR A C 1
ATOM 1048 O O . THR A 1 129 ? 43.795 -15.546 -27.567 1.00 51.59 129 THR A O 1
ATOM 1051 N N . ASP A 1 130 ? 42.049 -14.550 -28.565 1.00 49.66 130 ASP A N 1
ATOM 1052 C CA . ASP A 1 130 ? 41.841 -15.575 -29.612 1.00 49.66 130 ASP A CA 1
ATOM 1053 C C . ASP A 1 130 ? 42.667 -15.324 -30.899 1.00 49.66 130 ASP A C 1
ATOM 1055 O O . ASP A 1 130 ? 42.837 -16.228 -31.707 1.00 49.66 130 ASP A O 1
ATOM 1059 N N . ASP A 1 131 ? 43.253 -14.130 -31.083 1.00 49.09 131 ASP A N 1
ATOM 1060 C CA . ASP A 1 131 ? 44.030 -13.763 -32.292 1.00 49.09 131 ASP A CA 1
ATOM 1061 C C . ASP A 1 131 ? 45.543 -14.075 -32.183 1.00 49.09 131 ASP A C 1
ATOM 1063 O O . ASP A 1 131 ? 46.337 -13.735 -33.057 1.00 49.09 131 ASP A O 1
ATOM 1067 N N . LYS A 1 132 ? 45.985 -14.713 -31.086 1.00 49.97 132 LYS A N 1
ATOM 1068 C CA . LYS A 1 132 ? 47.413 -14.949 -30.783 1.00 49.97 132 LYS A CA 1
ATOM 1069 C C . LYS A 1 132 ? 47.805 -16.423 -30.608 1.00 49.97 132 LYS A C 1
ATOM 1071 O O . LYS A 1 132 ? 48.779 -16.706 -29.904 1.00 49.97 132 LYS A O 1
ATOM 1076 N N . LYS A 1 133 ? 47.075 -17.354 -31.234 1.00 40.53 133 LYS A N 1
ATOM 1077 C CA . LYS A 1 133 ? 47.450 -18.774 -31.313 1.00 40.53 133 LYS A CA 1
ATOM 1078 C C . LYS A 1 133 ? 47.534 -19.274 -32.749 1.00 40.53 133 LYS A C 1
ATOM 1080 O O . LYS A 1 133 ? 46.610 -18.974 -33.527 1.00 40.53 133 LYS A O 1
#

Nearest PDB structures (foldseek):
  8ced-assembly1_P  TM=9.439E-01  e=1.020E-06  Bacillus subtilis subsp. subtilis str. 168
  8cdv-assembly1_P  TM=9.229E-01  e=1.512E-06  Bacillus subtilis subsp. subtilis str. 168
  7pas-assembly1_O  TM=8.147E-01  e=2.101E-06  Mycoplasmoides pneumoniae M129
  7pib-assembly1_O  TM=8.850E-01  e=9.521E-06  Mycoplasmoides pneumoniae M129
  7pi9-assembly1_O  TM=8.353E-01  e=1.412E-05  Mycoplasmoides pneumoniae M129

Organism: NCBI:txid408172

Radius of gyration: 22.29 Å; Cα contacts (8 Å, |Δi|>4): 88; chains: 1; bounding box: 64×39×49 Å

InterPro domains:
  IPR000307 Small ribosomal subunit protein bS16 [MF_00385] (1-68)
  IPR000307 Small ribosomal subunit protein bS16 [PF00886] (1-58)
  IPR000307 Small ribosomal subunit protein bS16 [PTHR12919] (1-119)
  IPR000307 Small ribosomal subunit protein bS16 [TIGR00002] (1-69)
  IPR023803 Small ribosomal subunit protein bS16 domain superfamily [G3DSA:3.30.1320.10] (1-133)
  IPR023803 Small ribosomal subunit protein bS16 domain superfamily [SSF54565] (1-83)

Solvent-accessible surface area (backbone atoms only — not comparable to full-atom values): 7890 Å² total; per-residue (Å²): 125,50,53,93,100,41,73,48,44,75,39,64,46,62,67,87,89,54,59,96,90,50,87,64,79,42,80,43,38,36,41,32,86,83,47,86,84,79,29,67,50,70,46,63,69,62,50,50,52,41,48,73,76,62,56,80,74,52,72,71,54,45,53,50,35,54,74,75,40,55,53,57,52,51,50,42,54,74,71,67,56,54,72,65,60,47,52,51,53,49,50,55,47,50,53,55,48,48,54,51,48,51,54,49,50,51,51,51,51,51,52,51,48,51,56,48,50,54,52,50,55,54,52,53,60,57,59,68,65,68,80,76,120